Protein AF-A0A257QP28-F1 (afdb_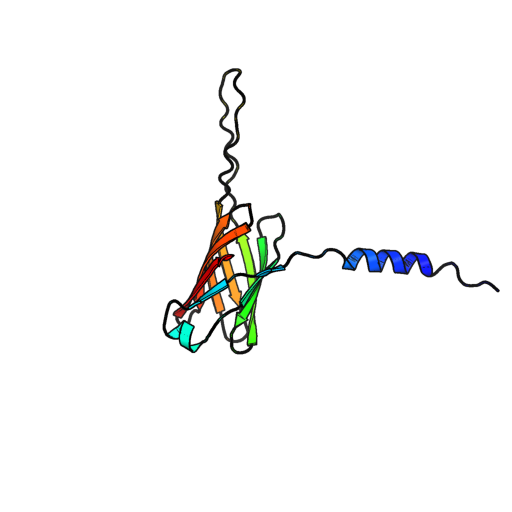monomer)

Radius of gyration: 21.77 Å; Cα contacts (8 Å, |Δi|>4): 282; chains: 1; bounding box: 49×58×64 Å

Secondary structure (DSSP, 8-state):
----SSSHHHHHHHHHTS-----EEEEEEEE-SHHHHHH---EEEEE--TTTEEEEEEE-TTS-EEEEEEEE-PPP-B----SSSSPPPPB----EEEEEEEE-SS-EEEEEEEE-TTS-EEEEEEETT--EEEEE-

pLDDT: mean 71.2, std 19.05, range [33.0, 94.5]

Foldseek 3Di:
DDPDDDPPVVVVVVVVVVPPPQPWDKKFKDWPDPVQVVQDGKIKIWGDDVQQKGKIWIATPVRWIWIKMKGWDFDDFDFPDDPDDDDTDTDRPFKTKMWMWTDTPPWIKIWIWIAGPVGWIWTWIAIPVGTIMIIID

Structure (mmCIF, N/CA/C/O backbone):
data_AF-A0A257QP28-F1
#
_entry.id   AF-A0A257QP28-F1
#
loop_
_atom_site.group_PDB
_atom_site.id
_atom_site.type_symbol
_atom_site.label_atom_id
_atom_site.label_alt_id
_atom_site.label_comp_id
_atom_site.label_asym_id
_atom_site.label_entity_id
_atom_site.label_seq_id
_atom_site.pdbx_PDB_ins_code
_atom_site.Cartn_x
_atom_site.Cartn_y
_atom_site.Cartn_z
_atom_site.occupancy
_atom_site.B_iso_or_equiv
_atom_site.auth_seq_id
_atom_site.auth_comp_id
_atom_site.auth_asym_id
_atom_site.auth_atom_id
_atom_site.pdbx_PDB_model_num
ATOM 1 N N . MET A 1 1 ? 22.344 45.628 30.480 1.00 44.22 1 MET A N 1
ATOM 2 C CA . MET A 1 1 ? 22.426 45.565 29.001 1.00 44.22 1 MET A CA 1
ATOM 3 C C . MET A 1 1 ? 23.835 45.082 28.670 1.00 44.22 1 MET A C 1
ATOM 5 O O . MET A 1 1 ? 24.748 45.759 29.090 1.00 44.22 1 MET A O 1
ATOM 9 N N . LEU A 1 2 ? 24.160 43.918 28.106 1.00 43.44 2 LEU A N 1
ATOM 10 C CA . LEU A 1 2 ? 23.514 42.979 27.188 1.00 43.44 2 LEU A CA 1
ATOM 11 C C . LEU A 1 2 ? 24.065 41.566 27.511 1.00 43.44 2 LEU A C 1
ATOM 13 O O . LEU A 1 2 ? 25.269 41.354 27.429 1.00 43.44 2 LEU A O 1
ATOM 17 N N . HIS A 1 3 ? 23.204 40.599 27.828 1.00 44.50 3 HIS A N 1
ATOM 18 C CA . HIS A 1 3 ? 23.528 39.162 27.869 1.00 44.50 3 HIS A CA 1
ATOM 19 C C . HIS A 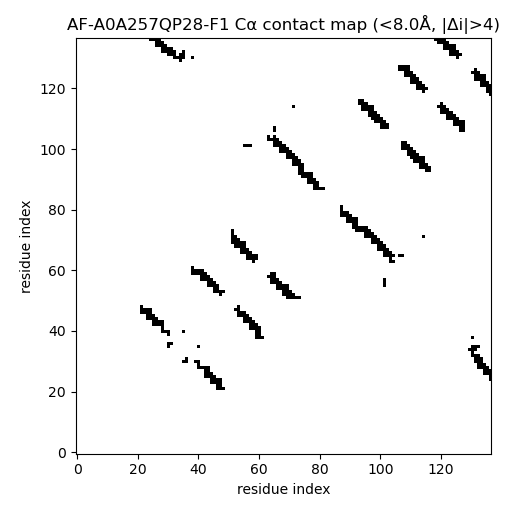1 3 ? 22.557 38.443 26.916 1.00 44.50 3 HIS A C 1
ATOM 21 O O . HIS A 1 3 ? 21.669 37.717 27.347 1.00 44.50 3 HIS A O 1
ATOM 27 N N . ALA A 1 4 ? 22.632 38.736 25.613 1.00 47.28 4 ALA A N 1
ATOM 28 C CA . ALA A 1 4 ? 21.586 38.319 24.668 1.00 47.28 4 ALA A CA 1
ATOM 29 C C . ALA A 1 4 ? 22.090 37.997 23.249 1.00 47.28 4 ALA A C 1
ATOM 31 O O . ALA A 1 4 ? 21.401 38.279 22.278 1.00 47.28 4 ALA A O 1
ATOM 32 N N . THR A 1 5 ? 23.284 37.416 23.095 1.00 47.94 5 THR A N 1
ATOM 33 C CA . THR A 1 5 ? 23.852 37.173 21.748 1.00 47.94 5 THR A CA 1
ATOM 34 C C . THR A 1 5 ? 24.269 35.734 21.449 1.00 47.94 5 THR A C 1
ATOM 36 O O . THR A 1 5 ? 24.623 35.449 20.312 1.00 47.94 5 THR A O 1
ATOM 39 N N . LYS A 1 6 ? 24.190 34.790 22.400 1.00 45.97 6 LYS A N 1
ATOM 40 C CA . LYS A 1 6 ? 24.674 33.406 22.179 1.00 45.97 6 LYS A CA 1
ATOM 41 C C . LYS A 1 6 ? 23.602 32.354 21.856 1.00 45.97 6 LYS A C 1
ATOM 43 O O . LYS A 1 6 ? 23.955 31.284 21.369 1.00 45.97 6 LYS A O 1
ATOM 48 N N . SER A 1 7 ? 22.316 32.638 22.077 1.00 48.25 7 SER A N 1
ATOM 49 C CA . SER A 1 7 ? 21.238 31.638 21.916 1.00 48.25 7 SER A CA 1
ATOM 50 C C . SER A 1 7 ? 20.521 31.673 20.561 1.00 48.25 7 SER A C 1
ATOM 52 O O . SER A 1 7 ? 19.802 30.735 20.233 1.00 48.25 7 SER A O 1
ATOM 54 N N . ILE A 1 8 ? 20.726 32.717 19.753 1.00 51.22 8 ILE A N 1
ATOM 55 C CA . ILE A 1 8 ? 19.966 32.936 18.508 1.00 51.22 8 ILE A CA 1
ATOM 56 C C . ILE A 1 8 ? 20.454 32.009 17.377 1.00 51.22 8 ILE A C 1
ATOM 58 O O . ILE A 1 8 ? 19.652 31.508 16.592 1.00 51.22 8 ILE A O 1
ATOM 62 N N . THR A 1 9 ? 21.750 31.681 17.335 1.00 46.50 9 THR A N 1
ATOM 63 C CA . THR A 1 9 ? 22.346 30.867 16.257 1.00 46.50 9 THR A CA 1
ATOM 64 C C . THR A 1 9 ? 21.916 29.395 16.288 1.00 46.50 9 THR A C 1
ATOM 66 O O . THR A 1 9 ? 21.857 28.753 15.245 1.00 46.50 9 THR A O 1
ATOM 69 N N . LYS A 1 10 ? 21.569 28.842 17.461 1.00 46.38 10 LYS A N 1
ATOM 70 C CA . LYS A 1 10 ? 21.150 27.430 17.583 1.00 46.38 10 LYS A CA 1
ATOM 71 C C . LYS A 1 10 ? 19.704 27.182 17.141 1.00 46.38 10 LYS A C 1
ATOM 73 O O . LYS A 1 10 ? 19.382 26.069 16.743 1.00 46.38 10 LYS A O 1
ATOM 78 N N . ILE A 1 11 ? 18.850 28.205 17.178 1.00 52.94 11 ILE A N 1
ATOM 79 C CA . ILE A 1 11 ? 17.428 28.088 16.816 1.00 52.94 11 ILE A CA 1
ATOM 80 C C . ILE A 1 11 ? 17.252 28.020 15.290 1.00 52.94 11 ILE A C 1
ATOM 82 O O . ILE A 1 11 ? 16.395 27.290 14.798 1.00 52.94 11 ILE A O 1
ATOM 86 N N . PHE A 1 12 ? 18.117 28.694 14.528 1.00 50.69 12 PHE A N 1
ATOM 87 C CA . PHE A 1 12 ? 18.043 28.699 13.063 1.00 50.69 12 PHE A CA 1
ATOM 88 C C . PHE A 1 12 ? 18.356 27.340 12.415 1.00 50.69 12 PHE A C 1
ATOM 90 O O . PHE A 1 12 ? 17.785 27.015 11.379 1.00 50.69 12 PHE A O 1
ATOM 97 N N . VAL A 1 13 ? 19.209 26.514 13.033 1.00 54.19 13 VAL A N 1
ATOM 98 C CA . VAL A 1 13 ? 19.565 25.189 12.488 1.00 54.19 13 VAL A CA 1
ATOM 99 C C . VAL A 1 13 ? 18.434 24.173 12.683 1.00 54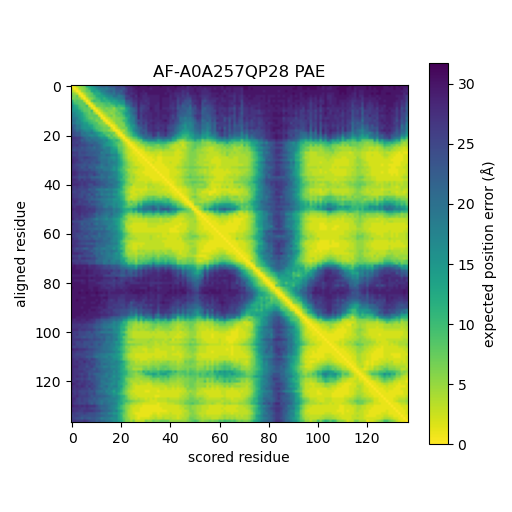.19 13 VAL A C 1
ATOM 101 O O . VAL A 1 13 ? 18.212 23.334 11.816 1.00 54.19 13 VAL A O 1
ATOM 104 N N . VAL A 1 14 ? 17.664 24.275 13.773 1.00 53.91 14 VAL A N 1
ATOM 105 C CA . VAL A 1 14 ? 16.525 23.374 14.027 1.00 53.91 14 VAL A CA 1
ATOM 106 C C . VAL A 1 14 ? 15.351 23.683 13.091 1.00 53.91 14 VAL A C 1
ATOM 108 O O . VAL A 1 14 ? 14.678 22.762 12.639 1.00 53.91 14 VAL A O 1
ATOM 111 N N . LEU A 1 15 ? 15.142 24.953 12.723 1.00 50.34 15 LEU A N 1
ATOM 112 C CA . LEU A 1 15 ? 14.066 25.348 11.804 1.00 50.34 15 LEU A CA 1
ATOM 113 C C . LEU A 1 15 ? 14.337 24.936 10.343 1.00 50.34 15 LEU A C 1
ATOM 115 O O . LEU A 1 15 ? 13.400 24.638 9.608 1.00 50.34 15 LEU A O 1
ATOM 119 N N . ALA A 1 16 ? 15.608 24.861 9.931 1.00 50.03 16 ALA A N 1
ATOM 120 C CA . ALA A 1 16 ? 15.996 24.417 8.588 1.00 50.03 16 ALA A CA 1
ATOM 121 C C . ALA A 1 16 ? 15.759 22.909 8.346 1.00 50.03 16 ALA A C 1
ATOM 123 O O . ALA A 1 16 ? 15.621 22.484 7.202 1.00 50.03 16 ALA A O 1
ATOM 124 N N . LEU A 1 17 ? 15.664 22.100 9.409 1.00 50.19 17 LEU A N 1
ATOM 125 C CA . LEU A 1 17 ? 15.439 20.648 9.334 1.00 50.19 17 LEU A CA 1
ATOM 126 C C . LEU A 1 17 ? 13.959 20.246 9.196 1.00 50.19 17 LEU A C 1
ATOM 128 O O . LEU A 1 17 ? 13.678 19.087 8.909 1.00 50.19 17 LEU A O 1
ATOM 132 N N . ILE A 1 18 ? 13.014 21.178 9.364 1.00 54.06 18 ILE A N 1
ATOM 133 C CA . ILE A 1 18 ? 11.563 20.899 9.302 1.00 54.06 18 ILE A CA 1
ATOM 134 C C . ILE A 1 18 ? 11.015 21.081 7.867 1.00 54.06 18 ILE A C 1
ATOM 136 O O . ILE A 1 18 ? 9.887 20.707 7.568 1.00 54.06 18 ILE A O 1
ATOM 140 N N . GLY A 1 19 ? 11.822 21.625 6.948 1.00 45.69 19 GLY A N 1
ATOM 141 C CA . GLY A 1 19 ? 11.388 22.039 5.609 1.00 45.69 19 GLY A CA 1
ATOM 142 C C . GLY A 1 19 ? 11.559 21.023 4.475 1.00 45.69 19 GLY A C 1
ATOM 143 O O . GLY A 1 19 ? 11.278 21.372 3.329 1.00 45.69 19 GLY A O 1
ATOM 144 N N . LEU A 1 20 ? 12.004 19.789 4.736 1.00 49.44 20 LEU A N 1
ATOM 145 C CA . LEU A 1 20 ? 11.957 18.726 3.724 1.00 49.44 20 LEU A CA 1
ATOM 146 C C . LEU A 1 20 ? 10.522 18.199 3.637 1.00 49.44 20 LEU A C 1
ATOM 148 O O . LEU A 1 20 ? 10.191 17.151 4.187 1.00 49.44 20 LEU A O 1
ATOM 152 N N . ASN A 1 21 ? 9.670 18.964 2.949 1.00 48.06 21 ASN A N 1
ATOM 153 C CA . ASN A 1 21 ? 8.372 18.513 2.461 1.00 48.06 21 ASN A CA 1
ATOM 154 C C . ASN A 1 21 ? 8.597 17.295 1.557 1.00 48.06 21 ASN A C 1
ATOM 156 O O . ASN A 1 21 ? 8.776 17.421 0.348 1.00 48.06 21 ASN A O 1
ATOM 160 N N . CYS A 1 22 ? 8.622 16.106 2.152 1.00 53.59 22 CYS A N 1
ATOM 161 C CA . CYS A 1 22 ? 8.403 14.875 1.420 1.00 53.59 22 CYS A CA 1
ATOM 162 C C . CYS A 1 22 ? 6.994 14.976 0.837 1.00 53.59 22 CYS A C 1
ATOM 164 O O . CYS A 1 22 ? 6.012 14.886 1.576 1.00 53.59 22 CYS A O 1
ATOM 166 N N . CYS A 1 23 ? 6.899 15.231 -0.469 1.00 63.47 23 CYS A N 1
ATOM 167 C CA . CYS A 1 23 ? 5.642 15.161 -1.198 1.00 63.47 23 CYS A CA 1
ATOM 168 C C . CYS A 1 23 ? 5.031 13.783 -0.925 1.00 63.47 23 CYS A C 1
ATOM 170 O O . CYS A 1 23 ? 5.597 12.749 -1.287 1.00 63.47 23 CYS A O 1
ATOM 172 N N . THR A 1 24 ? 3.935 13.785 -0.170 1.00 68.88 24 THR A N 1
ATOM 173 C CA . THR A 1 24 ? 3.145 12.586 0.079 1.00 68.88 24 THR A CA 1
ATOM 174 C C . THR A 1 24 ? 2.155 12.501 -1.062 1.00 68.88 24 THR A C 1
ATOM 176 O O . THR A 1 24 ? 1.279 13.357 -1.177 1.00 68.88 24 THR A O 1
ATOM 179 N N . ASP A 1 25 ? 2.333 11.498 -1.908 1.00 73.44 25 ASP A N 1
ATOM 180 C CA . ASP A 1 25 ? 1.410 11.199 -2.990 1.00 73.44 25 ASP A CA 1
ATOM 181 C C . ASP A 1 25 ? 0.259 10.344 -2.428 1.00 73.44 25 ASP A C 1
ATOM 183 O O . ASP A 1 25 ? 0.432 9.556 -1.485 1.00 73.44 25 ASP A O 1
ATOM 187 N N . THR A 1 26 ? -0.936 10.509 -2.991 1.00 81.38 26 THR A N 1
ATOM 188 C CA . THR A 1 26 ? -2.128 9.721 -2.651 1.00 81.38 26 THR A CA 1
ATOM 189 C C . THR A 1 26 ? -2.639 8.995 -3.882 1.00 81.38 26 THR A C 1
ATOM 191 O O . THR A 1 26 ? -2.673 9.590 -4.954 1.00 81.38 26 THR A O 1
ATOM 194 N N . ALA A 1 27 ? -3.071 7.744 -3.721 1.00 83.00 27 ALA A N 1
ATOM 195 C CA . ALA A 1 27 ? -3.698 6.979 -4.794 1.00 83.00 27 ALA A CA 1
ATOM 196 C C . ALA A 1 27 ? -5.230 7.020 -4.692 1.00 83.00 27 ALA A C 1
ATOM 198 O O . ALA A 1 27 ? -5.789 6.914 -3.593 1.00 83.00 27 ALA A O 1
ATOM 199 N N . ASP A 1 28 ? -5.890 7.085 -5.843 1.00 87.25 28 ASP A N 1
ATOM 200 C CA . ASP A 1 28 ? -7.322 6.840 -5.987 1.00 87.25 28 ASP A CA 1
ATOM 201 C C . ASP A 1 28 ? -7.611 5.343 -5.888 1.00 87.25 28 ASP A C 1
ATOM 203 O O . ASP A 1 28 ? -6.849 4.516 -6.402 1.00 87.25 28 ASP A O 1
ATOM 207 N N . THR A 1 29 ? -8.719 4.978 -5.234 1.00 88.25 29 THR A N 1
ATOM 208 C CA . THR A 1 29 ? -9.091 3.573 -5.022 1.00 88.25 29 THR A CA 1
ATOM 209 C C . THR A 1 29 ? -10.538 3.290 -5.399 1.00 88.25 29 THR A C 1
ATOM 211 O O . THR A 1 29 ? -11.444 4.081 -5.130 1.00 88.25 29 THR A O 1
ATOM 214 N N . PHE A 1 30 ? -10.764 2.131 -6.021 1.00 90.81 30 PHE A N 1
ATOM 215 C CA . PHE A 1 30 ? -12.079 1.715 -6.511 1.00 90.81 30 PHE A CA 1
ATOM 216 C C . PHE A 1 30 ? -12.362 0.262 -6.110 1.00 90.81 30 PHE A C 1
ATOM 218 O O . PHE A 1 30 ? -11.558 -0.615 -6.429 1.00 90.81 30 PHE A O 1
ATOM 225 N N . PRO A 1 31 ? -13.479 -0.037 -5.425 1.00 92.75 31 PRO A N 1
ATOM 226 C CA . PRO A 1 31 ? -13.797 -1.404 -5.018 1.00 92.75 31 PRO A CA 1
ATOM 227 C C . PRO A 1 31 ? -14.135 -2.277 -6.236 1.00 92.75 31 PRO A C 1
ATOM 229 O O . PRO A 1 31 ? -14.966 -1.900 -7.063 1.00 92.75 31 PRO A O 1
ATOM 232 N N . LEU A 1 32 ? -13.527 -3.463 -6.329 1.00 90.62 32 LEU A N 1
ATOM 233 C CA . LEU A 1 32 ? -13.718 -4.406 -7.443 1.00 90.62 32 LEU A CA 1
ATOM 234 C C . LEU A 1 32 ? -14.635 -5.586 -7.104 1.00 90.62 32 LEU A C 1
ATOM 236 O O . LEU A 1 32 ? -15.097 -6.278 -8.009 1.00 90.62 32 LEU A O 1
ATOM 240 N N . ASN A 1 33 ? -14.921 -5.829 -5.825 1.00 87.62 33 ASN A N 1
ATOM 241 C CA . ASN A 1 33 ? -15.816 -6.899 -5.392 1.00 87.62 33 ASN A CA 1
ATOM 242 C C . ASN A 1 33 ? -16.715 -6.478 -4.224 1.00 87.62 33 ASN A C 1
ATOM 244 O O . ASN A 1 33 ? -16.544 -5.411 -3.636 1.00 87.62 33 ASN A O 1
ATOM 248 N N . ASP A 1 34 ? -17.700 -7.315 -3.893 1.00 94.50 34 ASP A N 1
ATOM 249 C CA . ASP A 1 34 ? -18.689 -6.978 -2.865 1.00 94.50 34 ASP A CA 1
ATOM 250 C C . ASP A 1 34 ? -18.079 -6.892 -1.461 1.00 94.50 34 ASP A C 1
ATOM 252 O O . ASP A 1 34 ? -18.488 -6.035 -0.683 1.00 94.50 34 ASP A O 1
ATOM 256 N N . ALA A 1 35 ? -17.040 -7.683 -1.168 1.00 90.06 35 ALA A N 1
ATOM 257 C CA . ALA A 1 35 ? -16.276 -7.565 0.073 1.00 90.06 35 ALA A CA 1
ATOM 258 C C . ALA A 1 35 ? -15.624 -6.174 0.212 1.00 90.06 35 ALA A C 1
ATOM 260 O O . ALA A 1 35 ? -15.756 -5.526 1.249 1.00 90.06 35 ALA A O 1
ATOM 261 N N . ALA A 1 36 ? -15.002 -5.654 -0.852 1.00 90.50 36 ALA A N 1
ATOM 262 C CA . ALA A 1 36 ? -14.456 -4.297 -0.862 1.00 90.50 36 ALA A CA 1
ATOM 263 C C . ALA A 1 36 ? -15.539 -3.216 -0.784 1.00 90.50 36 ALA A C 1
ATOM 265 O O . ALA A 1 36 ? -15.349 -2.210 -0.108 1.00 90.50 36 ALA A O 1
ATOM 266 N N . LYS A 1 37 ? -16.697 -3.411 -1.431 1.00 91.69 37 LYS A N 1
ATOM 267 C CA . LYS A 1 37 ? -17.826 -2.470 -1.311 1.00 91.69 37 LYS A CA 1
ATOM 268 C C . LYS A 1 37 ? -18.359 -2.396 0.120 1.00 91.69 37 LYS A C 1
ATOM 270 O O . LYS A 1 37 ? -18.707 -1.309 0.567 1.00 91.69 37 LYS A O 1
ATOM 275 N N . GLN A 1 38 ? -18.421 -3.530 0.820 1.00 93.00 38 GLN A N 1
ATOM 276 C CA . GLN A 1 38 ? -18.864 -3.600 2.215 1.00 93.00 38 GLN A CA 1
ATOM 277 C C . GLN A 1 38 ? -17.859 -2.952 3.171 1.00 93.00 38 GLN A C 1
ATOM 279 O O . GLN A 1 38 ? -18.269 -2.239 4.083 1.00 93.00 38 GLN A O 1
ATOM 284 N N . LEU A 1 39 ? -16.559 -3.168 2.947 1.00 89.12 39 LEU A N 1
ATOM 285 C CA . LEU A 1 39 ? -15.500 -2.528 3.731 1.00 89.12 39 LEU A CA 1
ATOM 286 C C . LEU A 1 39 ? -15.341 -1.036 3.421 1.00 89.12 39 LEU A C 1
ATOM 288 O O . LEU A 1 39 ? -14.830 -0.303 4.257 1.00 89.12 39 LEU A O 1
ATOM 292 N N . GLY A 1 40 ? -15.790 -0.577 2.254 1.00 88.50 40 GLY A N 1
ATOM 293 C CA . GLY A 1 40 ? -15.756 0.827 1.863 1.00 88.50 40 GLY A CA 1
ATOM 294 C C . GLY A 1 40 ? -14.443 1.257 1.191 1.00 88.50 40 GLY A C 1
ATOM 295 O O . GLY A 1 40 ? -13.596 0.430 0.838 1.00 88.50 40 GLY A O 1
ATOM 296 N N . PRO A 1 41 ? -14.282 2.567 0.933 1.00 84.56 41 PRO A N 1
ATOM 297 C CA . PRO A 1 41 ? -13.102 3.096 0.259 1.00 84.56 41 PRO A CA 1
ATOM 298 C C . PRO A 1 41 ? -11.867 3.023 1.164 1.00 84.56 41 PRO A C 1
ATOM 300 O O . PRO A 1 41 ? -11.944 3.302 2.360 1.00 84.56 41 PRO A O 1
ATOM 303 N N . VAL A 1 42 ? -10.713 2.716 0.574 1.00 87.62 42 VAL A N 1
ATOM 304 C CA . VAL A 1 42 ? -9.411 2.746 1.259 1.00 87.62 42 VAL A CA 1
ATOM 305 C C . VAL A 1 42 ? -8.595 3.930 0.755 1.00 87.62 42 VAL A C 1
ATOM 307 O O . VAL A 1 42 ? -8.666 4.281 -0.419 1.00 87.62 42 VAL A O 1
ATOM 310 N N . LYS A 1 43 ? -7.818 4.578 1.618 1.00 87.25 43 LYS A N 1
ATOM 311 C CA . LYS A 1 43 ? -6.906 5.658 1.212 1.00 87.25 43 LYS A CA 1
ATOM 312 C C . LYS A 1 43 ? -5.482 5.152 1.264 1.00 87.25 43 LYS A C 1
ATOM 314 O O . LYS A 1 43 ? -5.050 4.693 2.316 1.00 87.25 43 LYS A O 1
ATOM 319 N N . VAL A 1 44 ? -4.757 5.251 0.157 1.00 83.88 44 VAL A N 1
ATOM 320 C CA . VAL A 1 44 ? -3.348 4.852 0.087 1.00 83.88 44 VAL A CA 1
ATOM 321 C C . VAL A 1 44 ? -2.496 6.108 -0.024 1.00 83.88 44 VAL A C 1
ATOM 323 O O . VAL A 1 44 ? -2.675 6.903 -0.943 1.00 83.88 44 VAL A O 1
ATOM 326 N N . SER A 1 45 ? -1.568 6.279 0.911 1.00 83.00 45 SER A N 1
ATOM 327 C CA . SER A 1 45 ? -0.576 7.351 0.921 1.00 83.00 45 SER A CA 1
ATOM 328 C C . SER A 1 45 ? 0.816 6.751 0.848 1.00 83.00 45 SER A C 1
ATOM 330 O O . SER A 1 45 ? 1.142 5.835 1.604 1.00 83.00 45 SER A O 1
ATOM 332 N N . PHE A 1 46 ? 1.664 7.285 -0.019 1.00 75.88 46 PHE A N 1
ATOM 333 C CA . PHE A 1 46 ? 3.048 6.846 -0.124 1.00 75.88 46 PHE A CA 1
ATOM 334 C C . PHE A 1 46 ? 3.985 8.042 -0.206 1.00 75.88 46 PHE A C 1
ATOM 336 O O . PHE A 1 46 ? 3.681 9.079 -0.793 1.00 75.88 46 PHE A O 1
ATOM 343 N N . VAL A 1 47 ? 5.151 7.892 0.418 1.00 67.88 47 VAL A N 1
ATOM 344 C CA . VAL A 1 47 ? 6.201 8.904 0.345 1.00 67.88 47 VAL A CA 1
ATOM 345 C C . VAL A 1 47 ? 7.169 8.491 -0.744 1.00 67.88 47 VAL A C 1
ATOM 347 O O . VAL A 1 47 ? 7.851 7.461 -0.648 1.00 67.88 47 VAL A O 1
ATOM 350 N N . ARG A 1 48 ? 7.230 9.294 -1.801 1.00 63.22 48 ARG A N 1
ATOM 351 C CA . ARG A 1 48 ? 8.175 9.078 -2.884 1.00 63.22 48 ARG A CA 1
ATOM 352 C C . ARG A 1 48 ? 9.574 9.446 -2.418 1.00 63.22 48 ARG A C 1
ATOM 354 O O . ARG A 1 48 ? 9.892 10.617 -2.243 1.00 63.22 48 ARG A O 1
ATOM 361 N N . THR A 1 49 ? 10.430 8.444 -2.251 1.00 57.72 49 THR A N 1
ATOM 362 C CA . THR A 1 49 ? 11.870 8.687 -2.141 1.00 57.72 49 THR A CA 1
ATOM 363 C C . THR A 1 49 ? 12.490 8.333 -3.488 1.00 57.72 49 THR A C 1
ATOM 365 O O . THR A 1 49 ? 12.099 7.339 -4.101 1.00 57.72 49 THR A O 1
ATOM 368 N N . GLY A 1 50 ? 13.422 9.144 -3.996 1.00 54.69 50 GLY A N 1
ATOM 369 C CA . GLY A 1 50 ? 14.025 8.985 -5.333 1.00 54.69 50 GLY A CA 1
ATOM 370 C C . GLY A 1 50 ? 14.826 7.690 -5.561 1.00 54.69 50 GLY A C 1
ATOM 371 O O . GLY A 1 50 ? 15.582 7.611 -6.519 1.00 54.69 50 GLY A O 1
ATOM 372 N N . ILE A 1 51 ? 14.688 6.690 -4.684 1.00 57.97 51 ILE A N 1
ATOM 373 C CA . ILE A 1 51 ? 15.461 5.442 -4.626 1.00 57.97 51 ILE A CA 1
ATOM 374 C C . ILE A 1 51 ? 14.555 4.210 -4.852 1.00 57.97 51 ILE A C 1
ATOM 376 O O . ILE A 1 51 ? 14.897 3.096 -4.467 1.00 57.97 51 ILE A O 1
ATOM 380 N N . GLY A 1 52 ? 13.354 4.386 -5.419 1.00 67.69 52 GLY A N 1
ATOM 381 C CA . GLY A 1 52 ? 12.466 3.261 -5.749 1.00 67.69 52 GLY A CA 1
ATOM 382 C C . GLY A 1 52 ? 12.010 2.438 -4.550 1.00 67.69 52 GLY A C 1
ATOM 383 O O . GLY A 1 52 ? 11.678 1.270 -4.689 1.00 67.69 52 GLY A O 1
ATOM 384 N N . SER A 1 53 ? 11.999 3.016 -3.353 1.00 74.31 53 SER A N 1
ATOM 385 C CA . SER A 1 53 ? 11.366 2.409 -2.187 1.00 74.31 53 SER A CA 1
ATOM 386 C C . SER A 1 53 ? 10.934 3.478 -1.198 1.00 74.31 53 SER A C 1
ATOM 388 O O . SER A 1 53 ? 11.467 4.586 -1.195 1.00 74.31 53 SER A O 1
ATOM 390 N N . GLY A 1 54 ? 9.974 3.177 -0.336 1.00 77.31 54 GLY A N 1
ATOM 391 C CA . GLY A 1 54 ? 9.505 4.161 0.633 1.00 77.31 54 GLY A CA 1
ATOM 392 C C . GLY A 1 54 ? 8.435 3.622 1.566 1.00 77.31 54 GLY A C 1
ATOM 393 O O . GLY A 1 54 ? 7.936 2.513 1.361 1.00 77.31 54 GLY A O 1
ATOM 394 N N . PRO A 1 55 ? 8.105 4.373 2.628 1.00 82.12 55 PRO A N 1
ATOM 395 C CA . PRO A 1 55 ? 6.991 4.023 3.489 1.00 82.12 55 PRO A CA 1
ATOM 396 C C . PRO A 1 55 ? 5.669 4.183 2.732 1.00 82.12 55 PRO A C 1
ATOM 398 O O . PRO A 1 55 ? 5.499 5.102 1.923 1.00 82.12 55 PRO A O 1
ATOM 401 N N . VAL A 1 56 ? 4.737 3.285 3.029 1.00 84.88 56 VAL A N 1
ATOM 402 C CA . VAL A 1 56 ? 3.347 3.357 2.580 1.00 84.88 56 VAL A CA 1
ATOM 403 C C . VAL A 1 56 ? 2.427 3.223 3.782 1.00 84.88 56 VAL A C 1
ATOM 405 O O . VAL A 1 56 ? 2.677 2.425 4.692 1.00 84.88 56 VAL A O 1
ATOM 408 N N . THR A 1 57 ? 1.363 4.008 3.759 1.00 89.56 57 THR A N 1
ATOM 409 C CA . THR A 1 57 ? 0.305 4.013 4.758 1.00 89.56 57 THR A CA 1
ATOM 410 C C . THR A 1 57 ? -1.016 3.785 4.046 1.00 89.56 57 THR A C 1
ATOM 412 O O . THR A 1 57 ? -1.299 4.434 3.040 1.00 89.56 57 THR A O 1
ATOM 415 N N . ILE A 1 58 ? -1.830 2.870 4.564 1.00 88.81 58 ILE A N 1
ATOM 416 C CA . ILE A 1 58 ? -3.190 2.641 4.079 1.00 88.81 58 ILE A CA 1
ATOM 417 C C . ILE A 1 58 ? -4.151 2.905 5.222 1.00 88.81 58 ILE A C 1
ATOM 419 O O . ILE A 1 58 ? -3.980 2.367 6.310 1.00 88.81 58 ILE A O 1
ATOM 423 N N . THR A 1 59 ? -5.156 3.733 4.981 1.00 92.69 59 THR A N 1
ATOM 424 C CA . THR A 1 59 ? -6.241 3.979 5.927 1.00 92.69 59 THR A CA 1
ATOM 425 C C . THR A 1 59 ? -7.501 3.294 5.420 1.00 92.69 59 THR A C 1
ATOM 427 O O . THR A 1 59 ? -7.992 3.619 4.335 1.00 92.69 59 THR A O 1
ATOM 430 N N . MET A 1 60 ? -8.004 2.340 6.197 1.00 91.75 60 MET A N 1
ATOM 431 C CA . MET A 1 60 ? -9.272 1.654 5.951 1.00 91.75 60 MET A CA 1
ATOM 432 C C . MET A 1 60 ? -10.453 2.579 6.262 1.00 91.75 60 MET A C 1
ATOM 434 O O . MET A 1 60 ? -10.303 3.585 6.960 1.00 91.75 60 MET A O 1
ATOM 438 N N . ALA A 1 61 ? -11.650 2.234 5.782 1.00 90.81 61 ALA A N 1
ATOM 439 C CA . ALA A 1 61 ? -12.844 3.046 6.027 1.00 90.81 61 ALA A CA 1
ATOM 440 C C . ALA A 1 61 ? -13.251 3.100 7.511 1.00 90.81 61 ALA A C 1
ATOM 442 O O . ALA A 1 61 ? -13.856 4.081 7.941 1.00 90.81 61 ALA A O 1
ATOM 443 N N . ASP A 1 62 ? -12.903 2.078 8.299 1.00 91.50 62 ASP A N 1
ATOM 444 C CA . ASP A 1 62 ? -13.136 2.033 9.748 1.00 91.50 62 ASP A CA 1
ATOM 445 C C . ASP A 1 62 ? -12.103 2.844 10.558 1.00 91.50 62 ASP A C 1
ATOM 447 O O . ASP A 1 62 ? -12.197 2.931 11.783 1.00 91.50 62 ASP A O 1
ATOM 451 N N . GLY A 1 63 ? -11.128 3.459 9.880 1.00 92.19 63 GLY A N 1
ATOM 452 C CA . GLY A 1 63 ? -10.050 4.230 10.488 1.00 92.19 63 GLY A CA 1
ATOM 453 C C . GLY A 1 63 ? -8.825 3.403 10.879 1.00 92.19 63 GLY A C 1
ATOM 454 O O . GLY A 1 63 ? -7.864 3.982 11.391 1.00 92.19 63 GLY A O 1
ATOM 455 N N . GLU A 1 64 ? -8.804 2.088 10.635 1.00 92.06 64 GLU A N 1
ATOM 456 C CA . GLU A 1 64 ? -7.593 1.289 10.813 1.00 92.06 64 GLU A CA 1
ATOM 457 C C . GLU A 1 64 ? -6.474 1.805 9.898 1.00 92.06 64 GLU A C 1
ATOM 459 O O . GLU A 1 64 ? -6.672 2.052 8.707 1.00 92.06 64 GLU A O 1
ATOM 464 N N . VAL A 1 65 ? -5.276 1.954 10.466 1.00 92.19 65 VAL A N 1
ATOM 465 C CA . VAL A 1 65 ? -4.080 2.374 9.738 1.00 92.19 65 VAL A CA 1
ATOM 466 C C . VAL A 1 65 ? -3.141 1.186 9.584 1.00 92.19 65 VAL A C 1
ATOM 468 O O . VAL A 1 65 ? -2.649 0.635 10.569 1.00 92.19 65 VAL A O 1
ATOM 471 N N . LEU A 1 66 ? -2.865 0.824 8.337 1.00 89.75 66 LEU A N 1
ATOM 472 C CA . LEU A 1 66 ? -1.890 -0.183 7.960 1.00 89.75 66 LEU A CA 1
ATOM 473 C C . LEU A 1 66 ? -0.614 0.511 7.510 1.00 89.75 66 LEU A C 1
ATOM 475 O O . LEU 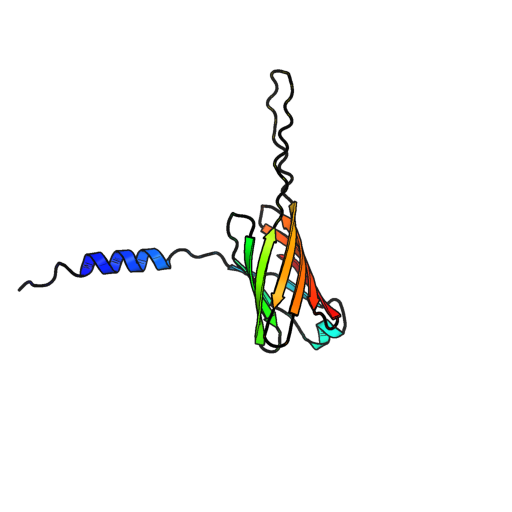A 1 66 ? -0.651 1.512 6.792 1.00 89.75 66 LEU A O 1
ATOM 479 N N . THR A 1 67 ? 0.524 -0.056 7.886 1.00 90.25 67 THR A N 1
ATOM 480 C CA . THR A 1 67 ? 1.836 0.467 7.494 1.00 90.25 67 THR A CA 1
ATOM 481 C C . THR A 1 67 ? 2.637 -0.597 6.767 1.00 90.25 67 THR A C 1
ATOM 483 O O . THR A 1 67 ? 2.521 -1.792 7.046 1.00 90.25 67 THR A O 1
ATOM 486 N N . GLY A 1 68 ? 3.434 -0.167 5.798 1.00 87.56 68 GLY A N 1
ATOM 487 C CA . GLY A 1 68 ? 4.272 -1.046 5.000 1.00 87.56 68 GLY A CA 1
ATOM 488 C C . GLY A 1 68 ? 5.417 -0.295 4.339 1.00 87.56 68 GLY A C 1
ATOM 489 O O . GLY A 1 68 ? 5.658 0.890 4.595 1.00 87.56 68 GLY A O 1
ATOM 490 N N . ARG A 1 69 ? 6.121 -0.991 3.447 1.00 81.56 69 ARG A N 1
ATOM 491 C CA . ARG A 1 69 ? 7.139 -0.391 2.581 1.00 81.56 69 ARG A CA 1
ATOM 492 C C . ARG A 1 69 ? 6.968 -0.877 1.155 1.00 81.56 69 ARG A C 1
ATOM 494 O O . ARG A 1 69 ? 6.865 -2.082 0.937 1.00 81.56 69 ARG A O 1
ATOM 501 N N . TYR A 1 70 ? 6.965 0.052 0.208 1.00 77.44 70 TYR A N 1
ATOM 502 C CA . TYR A 1 70 ? 6.971 -0.274 -1.211 1.00 77.44 70 TYR A CA 1
ATOM 503 C C . TYR A 1 70 ? 8.380 -0.339 -1.770 1.00 77.44 70 TYR A C 1
ATOM 505 O O . TYR A 1 70 ? 9.292 0.326 -1.278 1.00 77.44 70 TYR A O 1
ATOM 513 N N . HIS A 1 71 ? 8.517 -1.147 -2.816 1.00 73.88 71 HIS A N 1
ATOM 514 C CA . HIS A 1 71 ? 9.697 -1.251 -3.655 1.00 73.88 71 HIS A CA 1
ATOM 515 C C . HIS A 1 71 ? 9.240 -1.220 -5.115 1.00 73.88 71 HIS A C 1
ATOM 517 O O . HIS A 1 71 ? 8.357 -1.986 -5.500 1.00 73.88 71 HIS A O 1
ATOM 523 N N . VAL A 1 72 ? 9.816 -0.318 -5.901 1.00 72.25 72 VAL A N 1
ATOM 524 C CA . VAL A 1 72 ? 9.665 -0.218 -7.350 1.00 72.25 72 VAL A CA 1
ATOM 525 C C . VAL A 1 72 ? 10.918 -0.839 -7.950 1.00 72.25 72 VAL A C 1
ATOM 527 O O . VAL A 1 72 ? 12.025 -0.337 -7.741 1.00 72.25 72 VAL A O 1
ATOM 530 N N . ALA A 1 73 ? 10.765 -1.935 -8.683 1.00 66.00 73 ALA A N 1
ATOM 531 C CA . ALA A 1 73 ? 11.875 -2.491 -9.443 1.00 66.00 73 ALA A CA 1
ATOM 532 C C . ALA A 1 73 ? 12.001 -1.719 -10.762 1.00 66.00 73 ALA A C 1
ATOM 534 O O . ALA A 1 73 ? 11.353 -2.065 -11.744 1.00 66.00 73 ALA A O 1
ATOM 535 N N . PHE A 1 74 ? 12.791 -0.646 -10.790 1.00 62.34 74 PHE A N 1
ATOM 536 C CA . PHE A 1 74 ? 13.098 0.033 -12.050 1.00 62.34 74 PHE 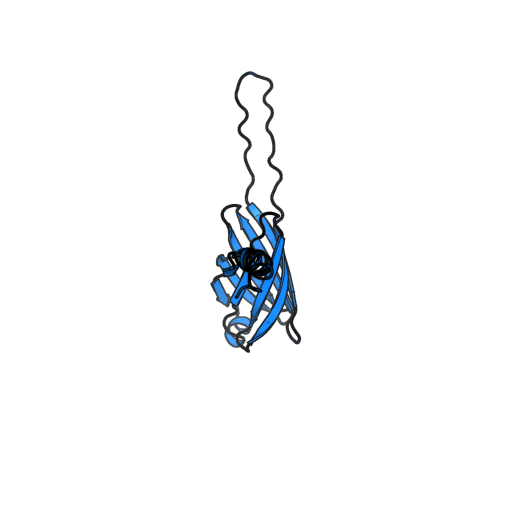A CA 1
ATOM 537 C C . PHE A 1 74 ? 14.022 -0.845 -12.900 1.00 62.34 74 PHE A C 1
ATOM 539 O O . PHE A 1 74 ? 15.027 -1.355 -12.398 1.00 62.34 74 PHE A O 1
ATOM 546 N N . GLY A 1 75 ? 13.685 -1.020 -14.180 1.00 51.09 75 GLY A N 1
ATOM 547 C CA . GLY A 1 75 ? 14.571 -1.665 -15.144 1.00 51.09 75 GLY A C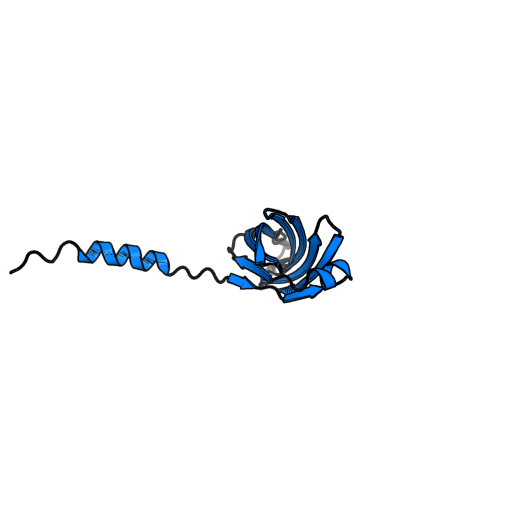A 1
ATOM 548 C C . GLY A 1 75 ? 15.881 -0.886 -15.271 1.00 51.09 75 GLY A C 1
ATOM 549 O O . GLY A 1 75 ? 15.895 0.346 -15.265 1.00 51.09 75 GLY A O 1
ATOM 550 N N . THR A 1 76 ? 17.002 -1.597 -15.361 1.00 42.94 76 THR A N 1
ATOM 551 C CA . THR A 1 76 ? 18.295 -0.995 -15.694 1.00 42.94 76 THR A CA 1
ATOM 552 C C . THR A 1 76 ? 18.212 -0.340 -17.071 1.00 42.94 76 THR A C 1
ATOM 554 O O . THR A 1 76 ? 17.643 -0.920 -17.992 1.00 42.94 76 THR A O 1
ATOM 557 N N . ALA A 1 77 ? 18.793 0.851 -17.232 1.00 42.69 77 ALA A N 1
ATOM 558 C CA . ALA A 1 77 ? 18.997 1.424 -18.557 1.00 42.69 77 ALA A CA 1
ATOM 559 C C . ALA A 1 77 ? 19.875 0.463 -19.374 1.00 42.69 77 ALA A C 1
ATOM 561 O O . ALA A 1 77 ? 21.033 0.233 -19.017 1.00 42.69 77 ALA A O 1
ATOM 562 N N . GLU A 1 78 ? 19.333 -0.122 -20.440 1.00 39.31 78 GLU A N 1
ATOM 563 C CA . GLU A 1 78 ? 20.139 -0.921 -21.356 1.00 39.31 78 GLU A CA 1
ATOM 564 C C . GLU A 1 78 ? 20.854 0.016 -22.331 1.00 39.31 78 GLU A C 1
ATOM 566 O O . GLU A 1 78 ? 20.253 0.669 -23.188 1.00 39.31 78 GLU A O 1
ATOM 571 N N . SER A 1 79 ? 22.170 0.117 -22.166 1.00 36.25 79 SER A N 1
ATOM 572 C CA . SER A 1 79 ? 23.046 0.821 -23.095 1.00 36.25 79 SER A CA 1
ATOM 573 C C . SER A 1 79 ? 23.209 -0.017 -24.365 1.00 36.25 79 SER A C 1
ATOM 575 O O . SER A 1 79 ? 23.975 -0.978 -24.381 1.00 36.25 79 SER A O 1
ATOM 577 N N . VAL A 1 80 ? 22.537 0.351 -25.456 1.00 39.28 80 VAL A N 1
ATOM 578 C CA . VAL A 1 80 ? 22.850 -0.183 -26.792 1.00 39.28 80 VAL A CA 1
ATOM 579 C C . VAL A 1 80 ? 24.114 0.493 -27.327 1.00 39.28 80 VAL A C 1
ATOM 581 O O . VAL A 1 80 ? 24.071 1.609 -27.838 1.00 39.28 80 VAL A O 1
ATOM 584 N N . ALA A 1 81 ? 25.269 -0.160 -27.183 1.00 39.62 81 ALA A N 1
ATOM 585 C CA . ALA A 1 81 ? 26.51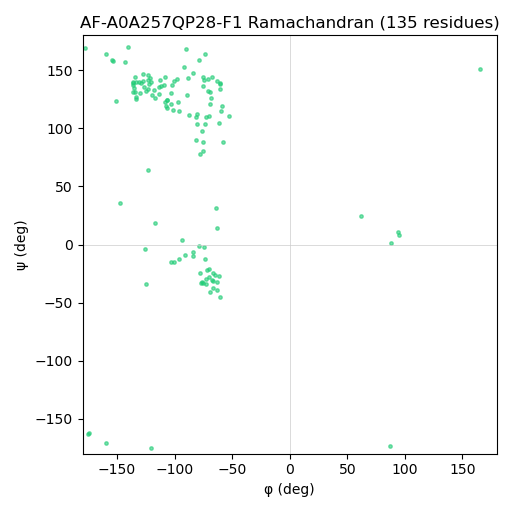6 0.303 -27.787 1.00 39.62 81 ALA A CA 1
ATOM 586 C C . ALA A 1 81 ? 26.565 -0.100 -29.270 1.00 39.62 81 ALA A C 1
ATOM 588 O O . ALA A 1 81 ? 26.683 -1.281 -29.595 1.00 39.62 81 ALA A O 1
ATOM 589 N N . PHE A 1 82 ? 26.503 0.876 -30.178 1.00 42.25 82 PHE A N 1
ATOM 590 C CA . PHE A 1 82 ? 26.782 0.652 -31.597 1.00 42.25 82 PHE A CA 1
ATOM 591 C C . PHE A 1 82 ? 28.279 0.862 -31.859 1.00 42.25 82 PHE A C 1
ATOM 593 O O . PHE A 1 82 ? 28.849 1.887 -31.490 1.00 42.25 82 PHE A O 1
ATOM 600 N N . SER A 1 83 ? 28.930 -0.106 -32.507 1.00 39.72 83 SER A N 1
ATOM 601 C CA . SER A 1 83 ? 30.301 0.031 -33.015 1.00 39.72 83 SER A CA 1
ATOM 602 C C . SER A 1 83 ? 30.284 0.906 -34.279 1.00 39.72 83 SER A C 1
ATOM 604 O O . SER A 1 83 ? 30.229 0.411 -35.400 1.00 39.72 83 SER A O 1
ATOM 606 N N . GLY A 1 84 ? 30.225 2.225 -34.104 1.00 48.81 84 GLY A N 1
ATOM 607 C CA . GLY A 1 84 ? 30.190 3.199 -35.199 1.00 48.81 84 GLY A CA 1
ATOM 608 C C . GLY A 1 84 ? 29.755 4.575 -34.699 1.00 48.81 84 GLY A C 1
ATOM 609 O O . GLY A 1 84 ? 29.039 4.649 -33.708 1.00 48.81 84 GLY A O 1
ATOM 610 N N . GLY A 1 85 ? 30.204 5.653 -35.356 1.00 42.72 85 GLY A N 1
ATOM 611 C CA . GLY A 1 85 ? 30.097 7.065 -34.931 1.00 42.72 85 GLY A CA 1
ATOM 612 C C . GLY A 1 85 ? 28.689 7.674 -34.805 1.00 42.72 85 GLY A C 1
ATOM 613 O O . GLY A 1 85 ? 28.515 8.866 -35.040 1.00 42.72 85 GLY A O 1
ATOM 614 N N . THR A 1 86 ? 27.689 6.879 -34.448 1.00 47.84 86 THR A N 1
ATOM 615 C CA . THR A 1 86 ? 26.319 7.284 -34.133 1.00 47.84 86 THR A CA 1
ATOM 616 C C . THR A 1 86 ? 26.108 7.272 -32.624 1.00 47.84 86 THR A C 1
ATOM 618 O O . THR A 1 86 ? 26.408 6.288 -31.950 1.00 47.84 86 THR A O 1
ATOM 621 N N . SER A 1 87 ? 25.564 8.367 -32.096 1.00 44.28 87 SER A N 1
ATOM 622 C CA . SER A 1 87 ? 25.213 8.513 -30.684 1.00 44.28 87 SER A CA 1
ATOM 623 C C . SER A 1 87 ? 24.203 7.443 -30.258 1.00 44.28 87 SER A C 1
ATOM 625 O O . SER A 1 87 ? 23.087 7.390 -30.774 1.00 44.28 87 SER A O 1
ATOM 627 N N . ALA A 1 88 ? 24.587 6.603 -29.298 1.00 40.34 88 ALA A N 1
ATOM 628 C CA . ALA A 1 88 ? 23.681 5.681 -28.629 1.00 40.34 88 ALA A CA 1
ATOM 629 C C . ALA A 1 88 ? 22.690 6.466 -27.754 1.00 40.34 88 ALA A C 1
ATOM 631 O O . ALA A 1 88 ? 23.099 7.261 -26.909 1.00 40.34 88 ALA A O 1
ATOM 632 N N . SER A 1 89 ? 21.391 6.242 -27.949 1.00 37.66 89 SER A N 1
ATOM 633 C CA . SER A 1 89 ? 20.352 6.742 -27.043 1.00 37.66 89 SER A CA 1
ATOM 634 C C . SER A 1 89 ? 19.989 5.619 -26.078 1.00 37.66 89 SER A C 1
ATOM 636 O O . SER A 1 89 ? 19.621 4.533 -26.521 1.00 37.66 89 SER A O 1
ATOM 638 N N . ALA A 1 90 ? 20.110 5.855 -24.772 1.00 36.22 90 ALA A N 1
ATOM 639 C CA . ALA A 1 90 ? 19.625 4.904 -23.781 1.00 36.22 90 ALA A CA 1
ATOM 640 C C . ALA A 1 90 ? 18.090 4.894 -23.812 1.00 36.22 90 ALA A C 1
ATOM 642 O O . ALA A 1 90 ? 17.455 5.927 -23.593 1.00 36.22 90 ALA A O 1
ATOM 643 N N . LEU A 1 91 ? 17.493 3.732 -24.081 1.00 33.00 91 LEU A N 1
ATOM 644 C CA . LEU A 1 91 ? 16.074 3.510 -23.828 1.00 33.00 91 LEU A CA 1
ATOM 645 C C . LEU A 1 91 ? 15.936 3.199 -22.339 1.00 33.00 91 LEU A C 1
ATOM 647 O O . LEU A 1 91 ? 16.284 2.113 -21.879 1.00 33.00 91 LEU A O 1
ATOM 651 N N . ALA A 1 92 ? 15.475 4.175 -21.563 1.00 40.97 92 ALA A N 1
ATOM 652 C CA . ALA A 1 92 ? 15.082 3.911 -20.191 1.00 40.97 92 ALA A CA 1
ATOM 653 C C . ALA A 1 92 ? 13.787 3.082 -20.226 1.00 40.97 92 ALA A C 1
ATOM 655 O O . ALA A 1 92 ? 12.737 3.586 -20.618 1.00 40.97 92 ALA A O 1
ATOM 656 N N . ILE A 1 93 ? 13.856 1.805 -19.841 1.00 44.88 93 ILE A N 1
ATOM 657 C CA . ILE A 1 93 ? 12.661 1.012 -19.534 1.00 44.88 93 ILE A CA 1
ATOM 658 C C . ILE A 1 93 ? 12.186 1.489 -18.158 1.00 44.88 93 ILE A C 1
ATOM 660 O O . ILE A 1 93 ? 12.648 1.026 -17.118 1.00 44.88 93 ILE A O 1
ATOM 664 N N . THR A 1 94 ? 11.353 2.527 -18.164 1.00 52.03 94 THR A N 1
ATOM 665 C CA . THR A 1 94 ? 11.012 3.334 -16.983 1.00 52.03 94 THR A CA 1
ATOM 666 C C . THR A 1 94 ? 9.897 2.764 -16.112 1.00 52.03 94 THR A C 1
ATOM 668 O O . THR A 1 94 ? 9.640 3.308 -15.038 1.00 52.03 94 THR A O 1
ATOM 671 N N . ASP A 1 95 ? 9.246 1.688 -16.548 1.00 61.91 95 ASP A N 1
ATOM 672 C CA . ASP A 1 95 ? 8.083 1.127 -15.866 1.00 61.91 95 ASP A CA 1
ATOM 673 C C . ASP A 1 95 ? 8.493 -0.122 -15.090 1.00 61.91 95 ASP A C 1
ATOM 675 O O . ASP A 1 95 ? 9.013 -1.086 -15.653 1.00 61.91 95 ASP A O 1
ATOM 679 N N . GLY A 1 96 ? 8.278 -0.089 -13.777 1.00 68.44 96 GLY A N 1
ATOM 680 C CA . GLY A 1 96 ? 8.700 -1.133 -12.856 1.00 68.44 96 GLY A CA 1
ATOM 681 C C . GLY A 1 96 ? 7.529 -1.737 -12.090 1.00 68.44 96 GLY A C 1
ATOM 682 O O . GLY A 1 96 ? 6.614 -0.999 -11.705 1.00 68.44 96 GLY A O 1
ATOM 683 N N . PRO A 1 97 ? 7.528 -3.055 -11.820 1.00 75.31 97 PRO A N 1
ATOM 684 C CA . PRO A 1 97 ? 6.554 -3.632 -10.912 1.00 75.31 97 PRO A CA 1
ATOM 685 C C . PRO A 1 97 ? 6.738 -3.045 -9.507 1.00 75.31 97 PRO A C 1
ATOM 687 O O . PRO A 1 97 ? 7.860 -2.851 -9.026 1.00 75.31 97 PRO A O 1
ATOM 690 N N . VAL A 1 98 ? 5.613 -2.787 -8.849 1.00 77.00 98 VAL A N 1
ATOM 691 C CA . VAL A 1 98 ? 5.523 -2.355 -7.456 1.00 77.00 98 VAL A CA 1
ATOM 692 C C . VAL A 1 98 ? 4.782 -3.425 -6.681 1.00 77.00 98 VAL A C 1
ATOM 694 O O . VAL A 1 98 ? 3.666 -3.803 -7.038 1.00 77.00 98 VAL A O 1
ATOM 697 N N . GLN A 1 99 ? 5.388 -3.903 -5.599 1.00 83.12 99 GLN A N 1
ATOM 698 C CA . GLN A 1 99 ? 4.722 -4.799 -4.664 1.00 83.12 99 GLN A CA 1
ATOM 699 C C . GLN A 1 99 ? 5.027 -4.388 -3.232 1.00 83.12 99 GLN A C 1
ATOM 701 O O . GLN A 1 99 ? 6.169 -4.072 -2.891 1.00 83.12 99 GLN A O 1
ATOM 706 N N . PHE A 1 100 ? 4.005 -4.438 -2.382 1.00 82.75 100 PHE A N 1
ATOM 707 C CA . PHE A 1 100 ? 4.172 -4.277 -0.947 1.00 82.75 100 PHE A CA 1
ATOM 708 C C . PHE A 1 100 ? 3.070 -4.946 -0.148 1.00 82.75 100 PHE A C 1
ATOM 710 O O . PHE A 1 100 ? 1.968 -5.181 -0.638 1.00 82.75 100 PHE A O 1
ATOM 717 N N . VAL A 1 101 ? 3.387 -5.207 1.115 1.00 87.44 101 VAL A N 1
ATOM 718 C CA . VAL A 1 101 ? 2.423 -5.626 2.127 1.00 87.44 101 VAL A CA 1
ATOM 719 C C . VAL A 1 101 ? 2.318 -4.507 3.155 1.00 87.44 101 VAL A C 1
ATOM 721 O O . VAL A 1 101 ? 3.343 -4.027 3.646 1.00 87.44 101 VAL A O 1
ATOM 724 N N . ALA A 1 102 ? 1.094 -4.090 3.469 1.00 88.75 102 ALA A N 1
ATOM 725 C CA . ALA A 1 102 ? 0.807 -3.199 4.585 1.00 88.75 102 ALA A CA 1
ATOM 726 C C . ALA A 1 102 ? 0.040 -3.975 5.657 1.00 88.75 102 ALA A C 1
ATOM 728 O O . ALA A 1 102 ? -0.861 -4.751 5.340 1.00 88.75 102 ALA A O 1
ATOM 729 N N . THR A 1 103 ? 0.416 -3.793 6.920 1.00 91.19 103 THR A N 1
ATOM 730 C CA . THR A 1 103 ? -0.166 -4.526 8.054 1.00 91.19 103 THR A CA 1
ATOM 731 C C . THR A 1 103 ? -0.659 -3.551 9.115 1.00 91.19 103 THR A C 1
ATOM 733 O O . THR A 1 103 ? 0.030 -2.578 9.434 1.00 91.19 103 THR A O 1
ATOM 736 N N . GLY A 1 104 ? -1.852 -3.816 9.637 1.00 90.25 104 GLY A N 1
ATOM 737 C CA . GLY 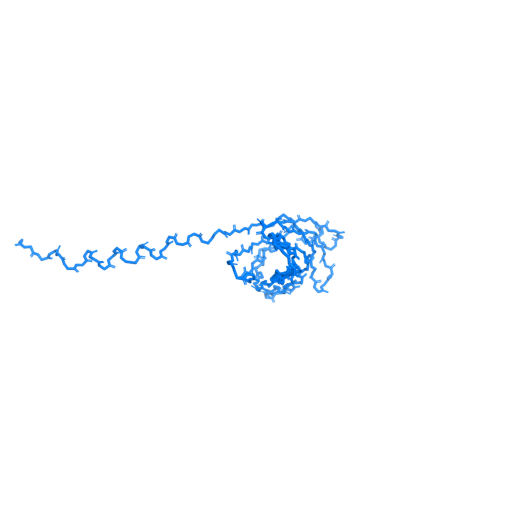A 1 104 ? -2.451 -3.161 10.793 1.00 90.25 104 GLY A CA 1
ATOM 738 C C . GLY A 1 104 ? -2.760 -4.169 11.911 1.00 90.25 104 GLY A C 1
ATOM 739 O O . GLY A 1 104 ? -2.389 -5.341 11.813 1.00 90.25 104 GLY A O 1
ATOM 740 N N . PRO A 1 105 ? -3.411 -3.728 13.001 1.00 90.75 105 PRO A N 1
ATOM 741 C CA . PRO A 1 105 ? -3.784 -4.594 14.120 1.00 90.75 105 PRO A CA 1
ATOM 742 C C . PRO A 1 105 ? -4.741 -5.742 13.765 1.00 90.75 105 PRO A C 1
ATOM 744 O O . PRO A 1 105 ? -4.754 -6.749 14.472 1.00 90.75 105 PRO A O 1
ATOM 747 N N . LYS A 1 106 ? -5.567 -5.585 12.725 1.00 89.50 106 LYS A N 1
ATOM 748 C CA . LYS A 1 106 ? -6.597 -6.557 12.317 1.00 89.50 106 LYS A CA 1
ATOM 749 C C . LYS A 1 106 ? -6.453 -6.972 10.861 1.00 89.50 106 LYS A C 1
ATOM 751 O O . LYS A 1 106 ? -6.744 -8.116 10.526 1.00 89.50 106 LYS A O 1
ATOM 756 N N . THR A 1 107 ? -6.007 -6.049 10.017 1.00 88.25 107 THR A N 1
ATOM 757 C CA . THR A 1 107 ? -6.014 -6.228 8.570 1.00 88.25 107 THR A CA 1
ATOM 758 C C . THR A 1 107 ? -4.594 -6.330 8.027 1.00 88.25 107 THR A C 1
ATOM 760 O O . THR A 1 107 ? -3.685 -5.605 8.435 1.00 88.25 107 THR A O 1
ATOM 763 N N . GLN A 1 108 ? -4.400 -7.207 7.046 1.00 88.81 108 GLN A N 1
ATOM 764 C CA . GLN A 1 108 ? -3.216 -7.199 6.198 1.00 88.81 108 GLN A CA 1
ATOM 765 C C . GLN A 1 108 ? -3.650 -7.075 4.742 1.00 88.81 108 GLN A C 1
ATOM 767 O O . GLN A 1 108 ? -4.556 -7.780 4.298 1.00 88.81 108 GLN A O 1
ATOM 772 N N . ILE A 1 109 ? -2.985 -6.189 4.002 1.00 89.00 109 ILE A N 1
ATOM 773 C CA . ILE A 1 109 ? -3.238 -5.964 2.583 1.00 89.00 109 ILE A CA 1
ATOM 774 C C . ILE A 1 109 ? -1.964 -6.205 1.778 1.00 89.00 109 ILE A C 1
ATOM 776 O O . ILE A 1 109 ? -0.872 -5.776 2.159 1.00 89.00 109 ILE A O 1
ATOM 780 N N . LEU A 1 110 ? -2.118 -6.865 0.639 1.00 88.88 110 LEU A N 1
ATOM 781 C CA . LEU A 1 110 ? -1.102 -7.005 -0.392 1.00 88.88 110 LEU A CA 1
ATOM 782 C C . LEU A 1 110 ? -1.487 -6.117 -1.570 1.00 88.88 110 LEU A C 1
ATOM 784 O O . LEU A 1 110 ? -2.565 -6.284 -2.134 1.00 88.88 110 LEU A O 1
ATOM 788 N N . CYS A 1 111 ? -0.593 -5.222 -1.973 1.00 86.44 111 CYS A N 1
ATOM 789 C CA . CYS A 1 111 ? -0.761 -4.407 -3.168 1.00 86.44 111 CYS A CA 1
ATOM 790 C C . CYS A 1 111 ? 0.278 -4.788 -4.222 1.00 86.44 111 CYS A C 1
ATOM 792 O O . CYS A 1 111 ? 1.460 -4.970 -3.910 1.00 86.44 111 CYS A O 1
ATOM 794 N N . ARG A 1 112 ? -0.172 -4.911 -5.472 1.00 85.69 112 ARG A N 1
ATOM 795 C CA . ARG A 1 112 ? 0.650 -5.208 -6.650 1.00 85.69 112 ARG A CA 1
ATOM 796 C C . ARG A 1 112 ? 0.245 -4.308 -7.801 1.00 85.69 112 ARG A C 1
ATOM 798 O O . ARG A 1 112 ? -0.943 -4.101 -8.019 1.00 85.69 112 ARG A O 1
ATOM 805 N N . GLY A 1 113 ? 1.212 -3.823 -8.560 1.00 83.44 113 GLY A N 1
ATOM 806 C CA . GLY A 1 113 ? 0.950 -2.978 -9.713 1.00 83.44 113 GLY A CA 1
ATOM 807 C C . GLY A 1 113 ? 2.213 -2.637 -10.479 1.00 83.44 113 GLY A C 1
ATOM 808 O O . GLY A 1 113 ? 3.258 -3.255 -10.279 1.00 83.44 113 GLY A O 1
ATOM 809 N N . ASN A 1 114 ? 2.113 -1.612 -11.311 1.00 79.94 114 ASN A N 1
ATOM 810 C CA . ASN A 1 114 ? 3.220 -1.051 -12.069 1.00 79.94 114 ASN A CA 1
ATOM 811 C C . ASN A 1 114 ? 3.284 0.455 -11.815 1.00 79.94 114 ASN A C 1
ATOM 813 O O . ASN A 1 114 ? 2.248 1.095 -11.647 1.00 79.94 114 ASN A O 1
ATOM 817 N N . SER A 1 115 ? 4.489 1.018 -11.809 1.00 77.19 115 SER A N 1
ATOM 818 C CA . SER A 1 115 ? 4.717 2.462 -11.717 1.00 77.19 115 SER A CA 1
ATOM 819 C C . SER A 1 115 ? 5.742 2.891 -12.754 1.00 77.19 115 SER A C 1
ATOM 821 O O . SER A 1 115 ? 6.748 2.208 -12.941 1.00 77.19 115 SER A O 1
ATOM 823 N N . ASN A 1 116 ? 5.515 4.042 -13.378 1.00 72.50 116 ASN A N 1
ATOM 824 C CA . ASN A 1 116 ? 6.481 4.699 -14.250 1.00 72.50 116 ASN A CA 1
ATOM 825 C C . ASN A 1 116 ? 7.381 5.670 -13.463 1.00 72.50 116 ASN A C 1
ATOM 827 O O . ASN A 1 116 ? 7.112 6.003 -12.302 1.00 72.50 116 ASN A O 1
ATOM 831 N N . THR A 1 117 ? 8.451 6.154 -14.097 1.00 65.50 117 THR A N 1
ATOM 832 C CA . THR A 1 117 ? 9.381 7.137 -13.505 1.00 65.50 117 THR A CA 1
ATOM 833 C C . THR A 1 117 ? 8.759 8.509 -13.268 1.00 65.50 117 THR A C 1
ATOM 835 O O . THR A 1 117 ? 9.216 9.231 -12.382 1.00 65.50 117 THR A O 1
ATOM 838 N N . MET A 1 118 ? 7.709 8.868 -14.013 1.00 64.31 118 MET A N 1
ATOM 839 C CA . MET A 1 118 ? 6.945 10.105 -13.793 1.00 64.31 118 MET A CA 1
ATOM 840 C C . MET A 1 118 ? 6.050 10.020 -12.561 1.00 64.31 118 MET A C 1
ATOM 842 O O . MET A 1 118 ? 5.577 11.039 -12.072 1.00 64.31 118 MET A O 1
ATOM 846 N N . GLY A 1 119 ? 5.870 8.815 -12.018 1.00 64.25 119 GLY A N 1
ATOM 847 C CA . GLY A 1 119 ? 5.116 8.603 -10.810 1.00 64.25 119 GLY A CA 1
ATOM 848 C C . GLY A 1 119 ? 3.684 8.225 -10.931 1.00 64.25 119 GLY A C 1
ATOM 849 O O . GLY A 1 119 ? 3.053 8.172 -9.885 1.00 64.25 119 GLY A O 1
ATOM 850 N N . HIS A 1 120 ? 3.241 7.942 -12.140 1.00 76.12 120 HIS A N 1
ATOM 851 C CA . HIS A 1 120 ? 1.947 7.353 -12.353 1.00 76.12 120 HIS A CA 1
ATOM 852 C C . HIS A 1 120 ? 2.060 5.841 -12.289 1.00 76.12 120 HIS A C 1
ATOM 854 O O . HIS A 1 120 ? 3.043 5.249 -12.751 1.00 76.12 120 HIS A O 1
ATOM 860 N N . GLY A 1 121 ? 1.052 5.208 -11.731 1.00 78.56 121 GLY A N 1
ATOM 861 C CA . GLY A 1 121 ? 0.986 3.773 -11.618 1.00 78.56 121 GLY A CA 1
ATOM 862 C C . GLY A 1 121 ? -0.430 3.294 -11.401 1.00 78.56 121 GLY A C 1
ATOM 863 O O . GLY A 1 121 ? -1.343 4.046 -11.077 1.00 78.56 121 GLY A O 1
ATOM 864 N N . SER A 1 122 ? -0.620 2.006 -11.617 1.00 83.75 122 SER A N 1
ATOM 865 C CA . SER A 1 122 ? -1.889 1.360 -11.324 1.00 83.75 122 SER A CA 1
ATOM 866 C C . SER A 1 122 ? -1.647 -0.036 -10.797 1.00 83.75 122 SER A C 1
ATOM 868 O O . SER A 1 122 ? -0.591 -0.637 -11.020 1.00 83.75 122 SER A O 1
ATOM 870 N N . GLY A 1 123 ? -2.622 -0.556 -10.070 1.00 87.19 123 GLY A N 1
ATOM 871 C CA . GLY A 1 123 ? -2.522 -1.875 -9.489 1.00 87.19 123 GLY A CA 1
ATOM 872 C C . GLY A 1 123 ? -3.797 -2.328 -8.813 1.00 87.19 123 GLY A C 1
ATOM 873 O O . GLY A 1 123 ? -4.881 -1.775 -9.001 1.00 87.19 123 GLY A O 1
ATOM 874 N N . GLN A 1 124 ? -3.625 -3.333 -7.972 1.00 89.25 124 GLN A N 1
ATOM 875 C CA . GLN A 1 124 ? -4.668 -3.929 -7.172 1.00 89.25 124 GLN A CA 1
ATOM 876 C C . GLN A 1 124 ? -4.162 -4.138 -5.747 1.00 89.25 124 GLN A C 1
ATOM 878 O O . GLN A 1 124 ? -3.060 -4.652 -5.542 1.00 89.25 124 GLN A O 1
ATOM 883 N N . CYS A 1 125 ? -4.990 -3.779 -4.773 1.00 88.31 125 CYS A N 1
ATOM 884 C CA . CYS A 1 125 ? -4.795 -4.108 -3.368 1.00 88.31 125 CYS A CA 1
ATOM 885 C C . CYS A 1 125 ? -5.825 -5.151 -2.942 1.00 88.31 125 CYS A C 1
ATOM 887 O O . CYS A 1 125 ? -6.999 -5.047 -3.298 1.00 88.31 125 CYS A O 1
ATOM 889 N N . GLN A 1 126 ? -5.387 -6.151 -2.183 1.00 92.44 126 GLN A N 1
ATOM 890 C CA . GLN A 1 126 ? -6.226 -7.246 -1.716 1.00 92.44 126 GLN A CA 1
ATOM 891 C C . GLN A 1 126 ? -5.964 -7.560 -0.238 1.00 92.44 126 GLN A C 1
ATOM 893 O O . GLN A 1 126 ? -4.807 -7.725 0.154 1.00 92.44 126 GLN A O 1
ATOM 898 N N . THR A 1 127 ? -7.023 -7.675 0.569 1.00 90.31 127 THR A N 1
ATOM 899 C CA . THR A 1 127 ? -6.929 -8.230 1.931 1.00 90.31 127 THR A CA 1
ATOM 900 C C . THR A 1 127 ? -6.874 -9.758 1.902 1.00 90.31 127 THR A C 1
ATOM 902 O O . THR A 1 127 ? -7.296 -10.396 0.934 1.00 90.31 127 THR A O 1
ATOM 905 N N . TYR A 1 128 ? -6.373 -10.378 2.970 1.00 86.75 128 TYR A N 1
ATOM 906 C CA . TYR A 1 128 ? -6.323 -11.847 3.093 1.00 86.75 128 TYR A CA 1
ATOM 907 C C . TYR A 1 128 ? -7.714 -12.492 3.114 1.00 86.75 128 TYR A C 1
ATOM 909 O O . TYR A 1 128 ? -7.919 -13.590 2.607 1.00 86.75 128 TYR A O 1
ATOM 917 N N . ASP A 1 129 ? -8.666 -11.761 3.666 1.00 86.50 129 ASP A N 1
ATOM 918 C CA . ASP A 1 129 ? -10.103 -12.009 3.730 1.00 86.50 129 ASP A CA 1
ATOM 919 C C . ASP A 1 129 ? -10.820 -11.768 2.384 1.00 86.50 129 ASP A C 1
ATOM 921 O O . ASP A 1 129 ? -12.006 -12.063 2.245 1.00 86.50 129 ASP A O 1
ATOM 925 N N . GLY A 1 130 ? -10.087 -11.332 1.352 1.00 84.75 130 GLY A N 1
ATOM 926 C CA . GLY A 1 130 ? -10.526 -11.389 -0.040 1.00 84.75 130 GLY A CA 1
ATOM 927 C C . GLY A 1 130 ? -11.194 -10.125 -0.569 1.00 84.75 130 GLY A C 1
ATOM 928 O O . GLY A 1 130 ? -11.736 -10.162 -1.672 1.00 84.75 130 GLY A O 1
ATOM 929 N N . ALA A 1 131 ? -11.157 -9.003 0.148 1.00 90.56 131 ALA A N 1
ATOM 930 C CA . ALA A 1 131 ? -11.604 -7.721 -0.390 1.00 90.56 131 ALA A CA 1
ATOM 931 C C . ALA A 1 131 ? -10.574 -7.157 -1.372 1.00 90.56 131 ALA A C 1
ATOM 933 O O . ALA A 1 131 ? -9.374 -7.230 -1.113 1.00 90.56 131 ALA A O 1
ATOM 934 N N . ILE A 1 132 ? -11.034 -6.634 -2.513 1.00 91.56 132 ILE A N 1
ATOM 935 C CA . ILE A 1 132 ? -10.175 -6.223 -3.628 1.00 91.56 132 ILE A CA 1
ATOM 936 C C . ILE A 1 132 ? -10.518 -4.807 -4.106 1.00 91.56 132 ILE A C 1
ATOM 938 O O . ILE A 1 132 ? -11.666 -4.524 -4.452 1.00 91.56 132 ILE A O 1
ATOM 942 N N . TRP A 1 133 ? -9.499 -3.955 -4.236 1.00 91.38 133 TRP A N 1
ATOM 943 C CA . TRP A 1 133 ? -9.596 -2.614 -4.817 1.00 91.38 133 TRP A CA 1
ATOM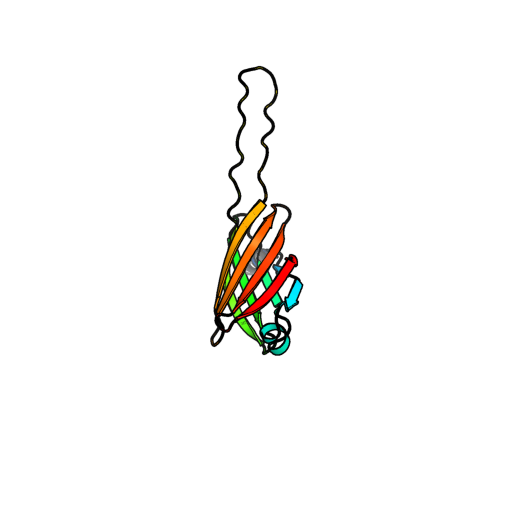 944 C C . TRP A 1 133 ? -8.626 -2.453 -5.986 1.00 91.38 133 TRP A C 1
ATOM 946 O O . TRP A 1 133 ? -7.484 -2.904 -5.907 1.00 91.38 133 TRP A O 1
ATOM 956 N N . ALA A 1 134 ? -9.056 -1.757 -7.035 1.00 90.38 134 ALA A N 1
ATOM 957 C CA . ALA A 1 134 ? -8.149 -1.131 -7.987 1.00 90.38 134 ALA A CA 1
ATOM 958 C C . ALA A 1 134 ? -7.542 0.119 -7.346 1.00 90.38 134 ALA A C 1
ATOM 960 O O . ALA A 1 134 ? -8.224 0.830 -6.605 1.00 90.38 134 ALA A O 1
ATOM 961 N N . VAL A 1 135 ? -6.279 0.389 -7.652 1.00 86.75 135 VAL A N 1
ATOM 962 C CA . VAL A 1 135 ? -5.539 1.571 -7.198 1.00 86.75 135 VAL A CA 1
ATOM 963 C C . VAL A 1 135 ? -4.897 2.255 -8.395 1.00 86.75 135 VAL A C 1
ATOM 965 O O . VAL A 1 135 ? -4.354 1.571 -9.261 1.00 86.75 135 VAL A O 1
ATOM 968 N N . SER A 1 136 ? -4.942 3.584 -8.427 1.00 84.81 136 SER A N 1
ATOM 969 C CA . SER A 1 136 ? -4.275 4.413 -9.433 1.00 84.81 136 SER A CA 1
ATOM 970 C C . SER A 1 136 ? -3.599 5.597 -8.759 1.00 84.81 136 SER A C 1
ATOM 972 O O . SER A 1 136 ? -4.192 6.219 -7.883 1.00 84.81 136 SER A O 1
ATOM 974 N N . TRP A 1 137 ? -2.378 5.912 -9.166 1.00 76.62 137 TRP A N 1
ATOM 975 C CA . TRP A 1 137 ? -1.609 7.066 -8.701 1.00 76.62 137 TRP A CA 1
ATOM 976 C C . TRP A 1 137 ? -0.835 7.708 -9.852 1.00 76.62 137 TRP A C 1
ATOM 978 O O . TRP A 1 137 ? -0.798 7.093 -10.941 1.00 76.62 137 TRP A O 1
#

Solvent-accessible surface area (backbone atoms only — not comparable to full-atom values): 7625 Å² total; per-residue (Å²): 141,84,94,83,80,82,70,65,72,65,54,58,59,60,61,66,70,73,66,77,76,69,61,68,48,64,35,53,56,44,65,72,40,69,58,14,56,72,56,44,65,51,45,40,38,34,42,75,42,102,76,44,40,32,55,31,39,35,36,42,59,88,64,52,62,20,45,33,48,41,40,41,53,63,49,71,66,54,76,60,83,61,98,55,103,60,87,63,71,68,57,67,48,47,63,10,54,30,49,32,54,28,45,38,100,86,52,47,34,44,36,43,34,38,32,37,77,90,60,42,29,43,34,40,36,33,34,85,92,64,26,29,28,40,34,38,63

Mean predicted aligned error: 13.51 Å

Sequence (137 aa):
MLHATKSITKIFVVLALIGLNCCTDTADTFPLNDAAKQLGPVKVSFVRTGIGSGPVTITMADGEVLTGRYHVAFGTAESVAFSGGTSASALAITDGPVQFVATGPKTQILCRGNSNTMGHGSGQCQTYDGAIWAVSW